Protein AF-A0A7Z6T5P0-F1 (afdb_monomer_lite)

Secondary structure (DSSP, 8-state):
-PPPPPTTHHHHHHHHS-STHHHHHHHHHTTT-HHHHHHHTTS-HHHHHHHHHHTT-GGGGGGG-

Radius of gyration: 15.32 Å; chains: 1; bounding box: 50×31×21 Å

Sequence (65 aa):
MVPAAPPGLEGYLALHFGGPTNLLHVLAGADWELSRAAATLGSSREELVRRIRAAGFAQLLKGNV

pLDDT: mean 71.9, std 13.37, range [42.41, 86.88]

Structure (mmCIF, N/CA/C/O backbone):
data_AF-A0A7Z6T5P0-F1
#
_entry.id   AF-A0A7Z6T5P0-F1
#
loop_
_atom_site.group_PDB
_atom_site.id
_atom_site.type_symbol
_atom_site.label_atom_id
_atom_site.label_alt_id
_atom_site.label_comp_id
_atom_site.label_asym_id
_atom_site.label_entity_id
_atom_site.label_seq_id
_atom_site.pdbx_PDB_ins_code
_atom_site.Cartn_x
_atom_site.Cartn_y
_atom_site.Cartn_z
_atom_site.occupancy
_atom_site.B_iso_or_equiv
_atom_site.auth_seq_id
_atom_site.auth_comp_id
_atom_site.auth_asym_id
_atom_site.auth_atom_id
_atom_site.pdbx_PDB_model_num
ATOM 1 N N . MET A 1 1 ? 34.641 -25.444 -4.162 1.00 42.41 1 MET A N 1
ATOM 2 C CA . MET A 1 1 ? 35.144 -24.101 -3.807 1.00 42.41 1 MET A CA 1
ATOM 3 C C . MET A 1 1 ? 34.156 -23.095 -4.391 1.00 42.41 1 MET A C 1
ATOM 5 O O . MET A 1 1 ? 34.216 -22.816 -5.578 1.00 42.41 1 MET A O 1
ATOM 9 N N . VAL A 1 2 ? 33.139 -22.715 -3.612 1.00 50.59 2 VAL A N 1
ATOM 10 C CA . VAL A 1 2 ? 32.052 -21.807 -4.030 1.00 50.59 2 VAL A CA 1
ATOM 11 C C . VAL A 1 2 ? 32.504 -20.376 -3.728 1.00 50.59 2 VAL A C 1
ATOM 13 O O . VAL A 1 2 ? 32.934 -20.144 -2.597 1.00 50.59 2 VAL A O 1
ATOM 16 N N . PRO A 1 3 ? 32.466 -19.429 -4.682 1.00 53.41 3 PRO A N 1
ATOM 17 C CA . PRO A 1 3 ? 32.849 -18.054 -4.392 1.00 53.41 3 PRO A CA 1
ATOM 18 C C . PRO A 1 3 ? 31.826 -17.419 -3.443 1.00 53.41 3 PRO A C 1
ATOM 20 O O . PRO A 1 3 ? 30.623 -17.441 -3.700 1.00 53.41 3 PRO A O 1
ATOM 23 N N . ALA A 1 4 ? 32.324 -16.878 -2.330 1.00 60.38 4 ALA A N 1
ATOM 24 C CA . ALA A 1 4 ? 31.545 -16.103 -1.378 1.00 60.38 4 ALA A CA 1
ATOM 25 C C . ALA A 1 4 ? 30.924 -14.893 -2.092 1.00 60.38 4 ALA A C 1
ATOM 27 O O . ALA A 1 4 ? 31.631 -14.094 -2.707 1.00 60.38 4 ALA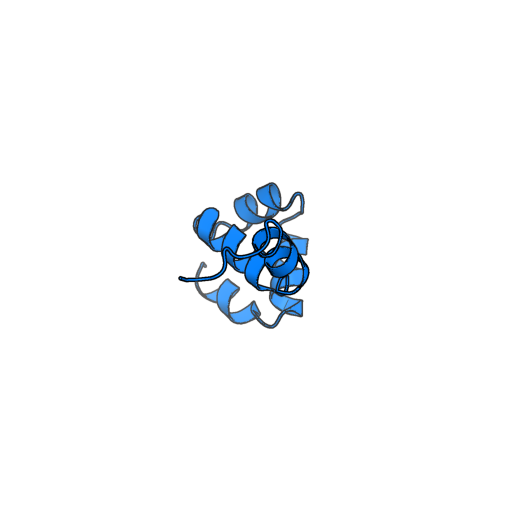 A O 1
ATOM 28 N N . ALA A 1 5 ? 29.596 -14.793 -2.036 1.00 63.25 5 ALA A N 1
ATOM 29 C CA . ALA A 1 5 ? 28.850 -13.671 -2.586 1.0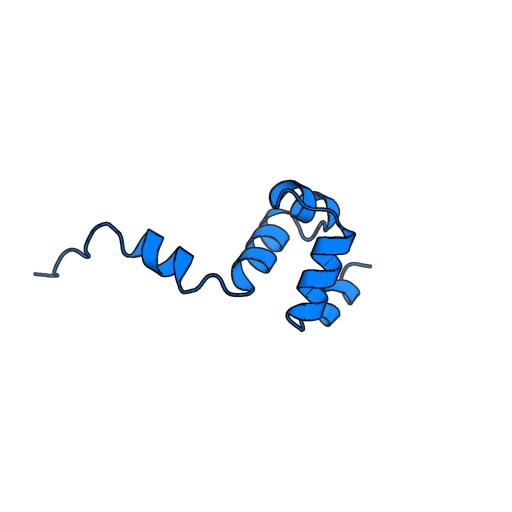0 63.25 5 ALA A CA 1
ATOM 30 C C . ALA A 1 5 ? 29.306 -12.350 -1.927 1.00 63.25 5 ALA A C 1
ATOM 32 O O . ALA A 1 5 ? 29.538 -12.329 -0.715 1.00 63.25 5 ALA A O 1
ATOM 33 N N . PRO A 1 6 ? 29.446 -11.249 -2.688 1.00 61.38 6 PRO A N 1
ATOM 34 C CA . PRO A 1 6 ? 29.890 -9.974 -2.140 1.00 61.38 6 PRO A CA 1
ATOM 35 C C . PRO A 1 6 ? 28.880 -9.432 -1.108 1.00 61.38 6 PRO A C 1
ATOM 37 O O . PRO A 1 6 ? 27.669 -9.463 -1.364 1.00 61.38 6 PRO A O 1
ATOM 40 N N . PRO A 1 7 ? 29.344 -8.910 0.045 1.00 58.12 7 PRO A N 1
ATOM 41 C CA . PRO A 1 7 ? 28.478 -8.301 1.048 1.00 58.12 7 PRO A CA 1
ATOM 42 C C . PRO A 1 7 ? 27.870 -7.026 0.457 1.00 58.12 7 PRO A C 1
ATOM 44 O O . PRO A 1 7 ? 28.560 -6.036 0.234 1.00 58.12 7 PRO A O 1
ATOM 47 N N . GLY A 1 8 ? 26.579 -7.077 0.135 1.00 65.94 8 GLY A N 1
ATOM 48 C CA . GLY A 1 8 ? 25.870 -5.957 -0.489 1.00 65.94 8 GLY A CA 1
ATOM 49 C C . GLY A 1 8 ? 24.799 -6.363 -1.495 1.00 65.94 8 GLY A C 1
ATOM 50 O O . GLY A 1 8 ? 23.949 -5.538 -1.826 1.00 65.94 8 GLY A O 1
ATOM 51 N N . LEU A 1 9 ? 24.772 -7.626 -1.938 1.00 56.66 9 LEU A N 1
ATOM 52 C CA . LEU A 1 9 ? 23.693 -8.103 -2.809 1.00 56.66 9 LEU A CA 1
ATOM 53 C C . LEU A 1 9 ? 22.321 -8.030 -2.129 1.00 56.66 9 LEU A C 1
ATOM 55 O O . LEU A 1 9 ? 21.354 -7.683 -2.792 1.00 56.66 9 LEU A O 1
ATOM 59 N N . GLU A 1 10 ? 22.225 -8.238 -0.815 1.00 57.66 10 GLU A N 1
ATOM 60 C CA . GLU A 1 10 ? 20.940 -8.133 -0.106 1.00 57.66 10 GLU A CA 1
ATOM 61 C C . GLU A 1 10 ? 20.354 -6.710 -0.151 1.00 57.66 10 GLU A C 1
ATOM 63 O O . GLU A 1 10 ? 19.161 -6.531 -0.390 1.00 57.66 10 GLU A O 1
ATOM 68 N N . GLY A 1 11 ? 21.202 -5.682 -0.023 1.00 58.44 11 GLY A N 1
ATOM 69 C CA . GLY A 1 11 ? 20.786 -4.278 -0.124 1.00 58.44 11 GLY A CA 1
ATOM 70 C C . GLY A 1 11 ? 20.496 -3.833 -1.561 1.00 58.44 11 GLY A C 1
ATOM 71 O O . GLY A 1 11 ? 19.567 -3.062 -1.798 1.00 58.44 11 GLY A O 1
ATOM 72 N N . TYR A 1 12 ? 21.245 -4.350 -2.538 1.00 58.47 12 TYR A N 1
ATOM 73 C CA . TYR A 1 12 ? 21.041 -4.037 -3.955 1.00 58.47 12 TYR A CA 1
ATOM 74 C C . TYR A 1 12 ? 19.753 -4.672 -4.496 1.00 58.47 12 TYR A C 1
ATOM 76 O O . TYR A 1 12 ? 19.002 -4.035 -5.234 1.00 58.47 12 TYR A O 1
ATOM 84 N N . LEU A 1 13 ? 19.447 -5.898 -4.061 1.00 55.81 13 LEU A N 1
ATOM 85 C CA . LEU A 1 13 ? 18.193 -6.579 -4.375 1.00 55.81 13 LEU A CA 1
ATOM 86 C C . LEU A 1 13 ? 16.988 -5.848 -3.758 1.00 55.81 13 LEU A C 1
ATOM 88 O O . LEU A 1 13 ? 15.977 -5.676 -4.435 1.00 55.81 13 LEU A O 1
ATOM 92 N N . ALA A 1 14 ? 17.109 -5.326 -2.533 1.00 59.28 14 ALA A N 1
ATOM 93 C CA .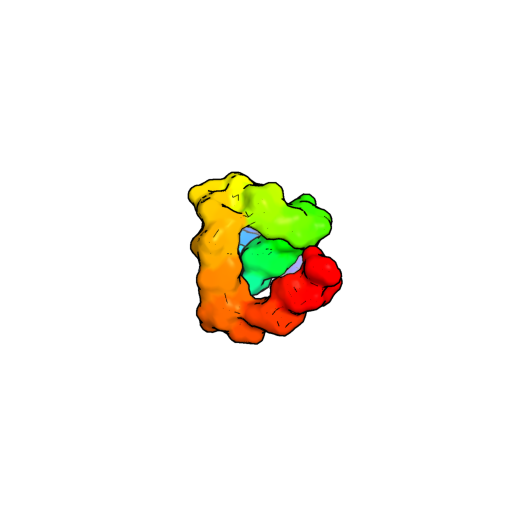 ALA A 1 14 ? 16.055 -4.529 -1.898 1.00 59.28 14 ALA A CA 1
ATOM 94 C C . ALA A 1 14 ? 15.758 -3.206 -2.636 1.00 59.28 14 ALA A C 1
ATOM 96 O O . ALA A 1 14 ? 14.609 -2.765 -2.672 1.00 59.28 14 ALA A O 1
ATOM 97 N N . LEU A 1 15 ? 16.773 -2.593 -3.255 1.00 59.09 15 LEU A N 1
ATOM 98 C CA . LEU A 1 15 ? 16.644 -1.330 -3.992 1.00 59.09 15 LEU A CA 1
ATOM 99 C C . LEU A 1 15 ? 16.190 -1.511 -5.453 1.00 59.09 15 LEU A C 1
ATOM 101 O O . LEU A 1 15 ? 15.528 -0.626 -5.987 1.00 59.09 15 LEU A O 1
ATOM 105 N N . HIS A 1 16 ? 16.512 -2.637 -6.103 1.00 58.69 16 HIS A N 1
ATOM 106 C CA . HIS A 1 16 ? 16.135 -2.904 -7.503 1.00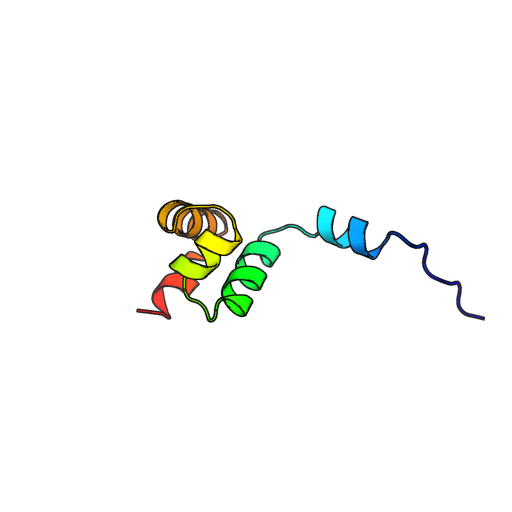 58.69 16 HIS A CA 1
ATOM 107 C C . HIS A 1 16 ? 14.827 -3.696 -7.660 1.00 58.69 16 HIS A C 1
ATOM 109 O O . HIS A 1 16 ? 14.101 -3.483 -8.628 1.00 58.69 16 HIS A O 1
ATOM 115 N N . PHE A 1 17 ? 14.482 -4.563 -6.701 1.00 53.09 17 PHE A N 1
ATOM 116 C CA . PHE A 1 17 ? 13.216 -5.315 -6.682 1.00 53.09 17 PHE A CA 1
ATOM 117 C C . PHE A 1 17 ? 12.136 -4.650 -5.815 1.00 53.09 17 PHE A C 1
ATOM 119 O O . PHE A 1 17 ? 11.078 -5.241 -5.577 1.00 53.09 17 PHE A O 1
ATOM 126 N N . GLY A 1 18 ? 12.369 -3.405 -5.383 1.00 47.94 18 GLY A N 1
ATOM 127 C CA . GLY A 1 18 ? 11.434 -2.534 -4.661 1.00 47.94 18 GLY A CA 1
ATOM 128 C C . GLY A 1 18 ? 10.222 -2.082 -5.487 1.00 47.94 18 GLY A C 1
ATOM 129 O O . GLY A 1 18 ? 9.760 -0.952 -5.353 1.00 47.94 18 GLY A O 1
ATOM 130 N N . GLY A 1 19 ? 9.705 -2.957 -6.350 1.00 50.19 19 GLY A N 1
ATOM 131 C CA . GLY A 1 19 ? 8.359 -2.863 -6.892 1.00 50.19 19 GLY A CA 1
ATOM 132 C C . GLY A 1 19 ? 7.292 -3.073 -5.802 1.00 50.19 19 GLY A C 1
ATOM 133 O O . GLY A 1 19 ? 7.606 -3.113 -4.608 1.00 50.19 19 GLY A O 1
ATOM 134 N N . PRO A 1 20 ? 6.010 -3.237 -6.177 1.00 52.97 20 PRO A N 1
ATOM 135 C CA . PRO A 1 20 ? 4.864 -3.313 -5.252 1.00 52.97 20 PRO A CA 1
ATOM 136 C C . PRO A 1 20 ? 4.943 -4.412 -4.171 1.00 52.97 20 PRO A C 1
ATOM 138 O O . PRO A 1 20 ? 4.102 -4.468 -3.275 1.00 52.97 20 PRO A O 1
ATOM 141 N N . THR A 1 21 ? 5.967 -5.258 -4.206 1.00 56.03 21 THR A N 1
ATOM 142 C CA . THR A 1 21 ? 6.328 -6.255 -3.201 1.00 56.03 21 THR A CA 1
ATOM 143 C C . THR A 1 21 ? 6.500 -5.678 -1.794 1.00 56.03 21 THR A C 1
ATOM 145 O O . THR A 1 21 ? 6.109 -6.348 -0.846 1.00 56.03 21 THR A O 1
ATOM 148 N N . ASN A 1 22 ? 7.007 -4.447 -1.6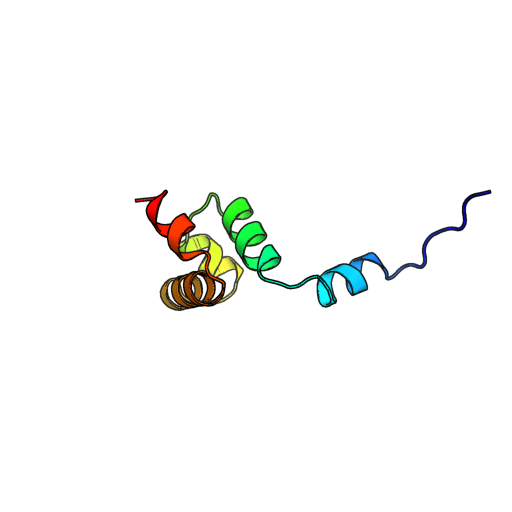20 1.00 70.25 22 ASN A N 1
ATOM 149 C CA . ASN A 1 22 ? 7.168 -3.868 -0.271 1.00 70.25 22 ASN A CA 1
ATOM 150 C C . ASN A 1 22 ? 5.803 -3.612 0.402 1.00 70.25 22 ASN A C 1
ATOM 152 O O . ASN A 1 22 ? 5.594 -3.931 1.568 1.00 70.25 22 ASN A O 1
ATOM 156 N N . LEU A 1 23 ? 4.827 -3.150 -0.382 1.00 75.31 23 LEU A N 1
ATOM 157 C CA . LEU A 1 23 ? 3.455 -2.914 0.066 1.00 75.31 23 LEU A CA 1
ATOM 158 C C . LEU A 1 23 ? 2.779 -4.207 0.549 1.00 75.31 23 LEU A C 1
ATOM 160 O O . LEU A 1 23 ? 2.164 -4.219 1.612 1.00 75.31 23 LEU A O 1
ATOM 164 N N . LEU A 1 24 ? 2.908 -5.296 -0.220 1.00 79.12 24 LEU A N 1
ATOM 165 C CA . LEU A 1 24 ? 2.335 -6.600 0.131 1.00 79.12 24 LEU A CA 1
ATOM 166 C C . LEU A 1 24 ? 3.053 -7.235 1.324 1.00 79.12 24 LEU A C 1
ATOM 168 O O . LEU A 1 24 ? 2.401 -7.857 2.155 1.00 79.12 24 LEU A O 1
ATOM 172 N N . HIS A 1 25 ? 4.369 -7.044 1.441 1.00 81.81 25 HIS A N 1
ATOM 173 C CA . HIS A 1 25 ? 5.139 -7.535 2.582 1.00 81.81 25 HIS A CA 1
ATOM 174 C C . HIS A 1 25 ? 4.712 -6.839 3.879 1.00 81.81 25 HIS A C 1
ATOM 176 O O . HIS A 1 25 ? 4.510 -7.497 4.898 1.00 81.81 25 HIS A O 1
ATOM 182 N N . VAL A 1 26 ? 4.504 -5.518 3.830 1.00 83.06 26 VAL A N 1
ATOM 183 C CA . VAL A 1 26 ? 3.987 -4.761 4.975 1.00 83.06 26 VAL A CA 1
ATOM 184 C C . VAL A 1 26 ? 2.542 -5.148 5.292 1.00 83.06 26 VAL A C 1
ATOM 186 O O . VAL A 1 26 ? 2.217 -5.327 6.460 1.00 83.06 26 VAL A O 1
ATOM 189 N N . LEU A 1 27 ? 1.681 -5.329 4.285 1.00 81.94 27 LEU A N 1
ATOM 190 C CA . LEU A 1 27 ? 0.308 -5.809 4.491 1.00 81.94 27 LEU A CA 1
ATOM 191 C C . LEU A 1 27 ? 0.275 -7.191 5.145 1.00 81.94 27 LEU A C 1
ATOM 193 O O . LEU A 1 27 ? -0.468 -7.384 6.101 1.00 81.94 27 LEU A O 1
ATOM 197 N N . ALA A 1 28 ? 1.099 -8.126 4.672 1.00 83.81 28 ALA A N 1
ATOM 198 C CA . ALA A 1 28 ? 1.202 -9.462 5.248 1.00 83.81 28 ALA A CA 1
ATOM 199 C C . ALA A 1 28 ? 1.712 -9.421 6.698 1.00 83.81 28 ALA A C 1
ATOM 201 O O . ALA A 1 28 ? 1.155 -10.100 7.554 1.00 83.81 28 ALA A O 1
ATOM 202 N N . GLY A 1 29 ? 2.714 -8.586 6.996 1.00 83.19 29 GLY A N 1
ATOM 203 C CA . GLY A 1 29 ? 3.215 -8.385 8.363 1.00 83.19 29 GLY A CA 1
ATOM 204 C C . GLY A 1 29 ? 2.252 -7.625 9.286 1.00 83.19 29 GLY A C 1
ATOM 205 O O . GLY A 1 29 ? 2.384 -7.690 10.506 1.00 83.19 29 GLY A O 1
ATOM 206 N N . ALA A 1 30 ? 1.282 -6.912 8.715 1.00 85.69 30 ALA A N 1
ATOM 207 C CA . ALA A 1 30 ? 0.243 -6.187 9.432 1.00 85.69 30 ALA A CA 1
ATOM 208 C C . ALA A 1 30 ? -1.083 -6.961 9.512 1.00 85.69 30 ALA A C 1
ATOM 210 O O . ALA A 1 30 ? -2.101 -6.346 9.818 1.00 85.69 30 ALA A O 1
ATOM 211 N N . ASP A 1 31 ? -1.089 -8.269 9.228 1.00 81.75 31 ASP A N 1
ATOM 212 C CA . ASP A 1 31 ? -2.290 -9.121 9.241 1.00 81.75 31 ASP A CA 1
ATOM 213 C C . ASP A 1 31 ? -3.400 -8.618 8.298 1.00 81.75 31 ASP A C 1
ATOM 215 O O . ASP A 1 31 ? -4.587 -8.735 8.586 1.00 81.75 31 ASP A O 1
ATOM 219 N N . TRP A 1 32 ? -3.014 -8.015 7.167 1.00 81.12 32 TRP A N 1
ATOM 220 C CA . TRP A 1 32 ? -3.910 -7.355 6.206 1.00 81.12 32 TRP A CA 1
ATOM 221 C C . TRP A 1 32 ? -4.700 -6.161 6.771 1.00 81.12 32 TRP A C 1
ATOM 223 O O . TRP A 1 32 ? -5.590 -5.623 6.105 1.00 81.12 32 TRP A O 1
ATOM 233 N N . GLU A 1 33 ? -4.332 -5.668 7.955 1.00 85.50 33 GLU A N 1
ATOM 234 C CA . GLU A 1 33 ? -4.932 -4.483 8.558 1.00 85.50 33 GLU A CA 1
ATOM 235 C C . GLU A 1 33 ? -4.365 -3.214 7.896 1.00 85.50 33 GLU A C 1
ATOM 237 O O . GLU A 1 33 ? -3.219 -2.805 8.113 1.00 85.50 33 GLU A O 1
ATOM 242 N N . LEU A 1 34 ? -5.177 -2.578 7.046 1.00 82.69 34 LEU A N 1
ATOM 243 C CA . LEU A 1 34 ? -4.771 -1.420 6.241 1.00 82.69 34 LEU A CA 1
ATOM 244 C C . LEU A 1 34 ? -4.296 -0.241 7.096 1.00 82.69 34 LEU A C 1
ATOM 246 O O . LEU A 1 34 ? -3.419 0.507 6.667 1.00 82.69 34 LEU A O 1
ATOM 250 N N . SER A 1 35 ? -4.874 -0.051 8.283 1.00 84.62 35 SER A N 1
ATOM 251 C CA . SER A 1 35 ? -4.512 1.064 9.163 1.00 84.62 35 SER A CA 1
ATOM 252 C C . SER A 1 35 ? -3.135 0.826 9.774 1.00 84.62 35 SER A C 1
ATOM 254 O O . SER A 1 35 ? -2.301 1.732 9.818 1.00 84.62 35 SER A O 1
ATOM 256 N N . ARG A 1 36 ? -2.870 -0.419 10.178 1.00 83.31 36 ARG A N 1
ATOM 257 C CA . ARG A 1 36 ? -1.587 -0.845 10.740 1.00 83.31 36 ARG A CA 1
ATOM 258 C C . ARG A 1 36 ? -0.480 -0.832 9.687 1.00 83.31 36 ARG A C 1
ATOM 260 O O . ARG A 1 36 ? 0.580 -0.268 9.936 1.00 83.31 36 ARG A O 1
ATOM 267 N N . ALA A 1 37 ? -0.753 -1.348 8.489 1.00 86.50 37 ALA A N 1
ATOM 268 C CA . ALA A 1 37 ? 0.173 -1.297 7.360 1.00 86.50 37 ALA A CA 1
ATOM 269 C C . ALA A 1 37 ? 0.524 0.148 6.965 1.00 86.50 37 ALA A C 1
ATOM 271 O O . ALA A 1 37 ? 1.687 0.464 6.713 1.00 86.50 37 ALA A O 1
ATOM 272 N N . ALA A 1 38 ? -0.469 1.043 6.947 1.00 86.19 38 ALA A N 1
ATOM 273 C CA . ALA A 1 38 ? -0.249 2.456 6.665 1.00 86.19 38 ALA A CA 1
ATOM 274 C C . ALA A 1 38 ? 0.629 3.117 7.742 1.00 86.19 38 ALA A C 1
ATOM 276 O O . ALA A 1 38 ? 1.579 3.815 7.393 1.00 86.19 38 ALA A O 1
ATOM 277 N N . ALA A 1 39 ? 0.386 2.823 9.024 1.00 86.12 39 ALA A N 1
ATOM 278 C CA . ALA A 1 39 ? 1.222 3.300 10.126 1.00 86.12 39 ALA A CA 1
ATOM 279 C C . ALA A 1 39 ? 2.677 2.811 10.009 1.00 86.12 39 ALA A C 1
ATOM 281 O O . ALA A 1 39 ? 3.601 3.605 10.170 1.00 86.12 39 ALA A O 1
ATOM 282 N N . THR A 1 40 ? 2.893 1.541 9.651 1.00 84.69 40 THR A N 1
ATOM 283 C CA . THR A 1 40 ? 4.234 0.981 9.401 1.00 84.69 40 THR A CA 1
ATOM 284 C C . THR A 1 40 ? 4.937 1.656 8.221 1.00 84.69 40 THR A C 1
ATOM 286 O O . THR A 1 40 ? 6.146 1.866 8.263 1.00 84.69 40 THR A O 1
ATOM 289 N N . LEU A 1 41 ? 4.189 2.042 7.185 1.00 81.88 41 LEU A N 1
ATOM 290 C CA . LEU A 1 41 ? 4.704 2.785 6.029 1.00 81.88 41 LEU A CA 1
ATOM 291 C C . LEU A 1 41 ? 4.822 4.299 6.273 1.00 81.88 41 LEU A C 1
ATOM 293 O O . LEU A 1 41 ? 5.216 5.022 5.357 1.00 81.88 41 LEU A O 1
ATOM 297 N N . GLY A 1 42 ? 4.460 4.793 7.464 1.00 84.88 42 GLY A N 1
ATOM 298 C CA . GLY A 1 42 ? 4.450 6.224 7.778 1.00 84.88 42 GLY A CA 1
ATOM 299 C C . GLY A 1 42 ? 3.469 7.025 6.916 1.00 84.88 42 GLY A C 1
ATOM 300 O O . GLY A 1 42 ? 3.736 8.173 6.571 1.00 84.88 42 GLY A O 1
ATOM 301 N N . SER A 1 43 ? 2.358 6.411 6.507 1.00 86.81 43 SER A N 1
ATOM 302 C CA . SER A 1 43 ? 1.380 6.984 5.584 1.00 86.81 43 SER A CA 1
ATOM 303 C C . SER A 1 43 ? -0.053 6.818 6.097 1.00 86.81 43 SER A C 1
ATOM 305 O O . SER A 1 43 ? -0.305 6.154 7.101 1.00 86.81 43 SER A O 1
ATOM 307 N N . SER A 1 44 ? -1.018 7.427 5.411 1.00 86.31 44 SER A N 1
ATOM 308 C CA . SER A 1 44 ? -2.440 7.312 5.746 1.00 86.31 44 SER A CA 1
ATOM 309 C C . SER A 1 44 ? -3.084 6.133 5.016 1.00 86.31 44 SER A C 1
ATOM 311 O O . SER A 1 44 ? -2.685 5.776 3.906 1.00 86.31 44 SER A O 1
ATOM 313 N N . ARG A 1 45 ? -4.141 5.555 5.602 1.00 83.75 45 ARG A N 1
ATOM 314 C CA . ARG A 1 45 ? -4.921 4.462 4.989 1.00 83.75 45 A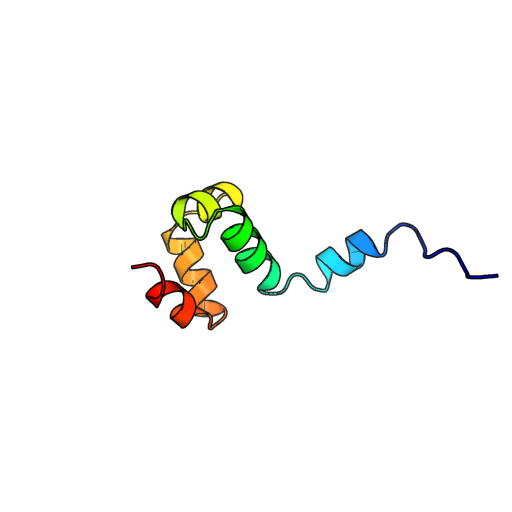RG A CA 1
ATOM 315 C C . ARG A 1 45 ? -5.382 4.799 3.567 1.00 83.75 45 ARG A C 1
ATOM 317 O O . ARG A 1 45 ? -5.348 3.945 2.688 1.00 83.75 45 ARG A O 1
ATOM 324 N N . GLU A 1 46 ? -5.793 6.042 3.331 1.00 86.88 46 GLU A N 1
ATOM 325 C CA . GLU A 1 46 ? -6.243 6.518 2.018 1.00 86.88 46 GLU A CA 1
ATOM 326 C C . GLU A 1 46 ? -5.124 6.496 0.971 1.00 86.88 46 GLU A C 1
ATOM 328 O O . GLU A 1 46 ? -5.348 6.076 -0.165 1.00 86.88 46 GLU A O 1
ATOM 333 N N . GLU A 1 47 ? -3.909 6.882 1.362 1.00 83.75 47 GLU A N 1
ATOM 334 C CA . GLU A 1 47 ? -2.730 6.848 0.494 1.00 83.75 47 GLU A CA 1
ATOM 335 C C . GLU A 1 47 ? -2.289 5.405 0.222 1.00 83.75 47 GLU A C 1
ATOM 337 O O . GLU A 1 47 ? -1.963 5.047 -0.912 1.00 83.75 47 GLU A O 1
ATOM 342 N N . LEU A 1 48 ? -2.373 4.532 1.231 1.00 84.44 48 LEU A N 1
ATOM 343 C CA . LEU A 1 48 ? -2.145 3.099 1.057 1.00 84.44 48 LEU A CA 1
ATOM 344 C C . LEU A 1 48 ? -3.123 2.513 0.028 1.00 84.44 48 LEU A C 1
ATOM 346 O O . LEU A 1 48 ? -2.707 1.851 -0.919 1.00 84.44 48 LEU A O 1
ATOM 350 N N . VAL A 1 49 ? -4.415 2.823 0.152 1.00 84.81 49 VAL A N 1
ATOM 351 C CA . VAL A 1 49 ? -5.454 2.401 -0.799 1.00 84.81 49 VAL A CA 1
ATOM 352 C C . VAL A 1 49 ? -5.202 2.965 -2.199 1.00 84.81 49 VAL A C 1
ATOM 354 O O . VAL A 1 49 ? -5.394 2.240 -3.179 1.00 84.81 49 VAL A O 1
ATOM 357 N N . ARG A 1 50 ? -4.764 4.225 -2.326 1.00 84.50 50 ARG A N 1
ATOM 358 C CA . ARG A 1 50 ? -4.376 4.812 -3.620 1.00 84.50 50 ARG A CA 1
ATOM 359 C C . ARG A 1 50 ? -3.210 4.061 -4.248 1.00 84.50 50 ARG A C 1
ATOM 361 O O . ARG A 1 50 ? -3.304 3.722 -5.423 1.00 84.50 50 ARG A O 1
ATOM 368 N N . ARG A 1 51 ? -2.166 3.736 -3.480 1.00 82.88 51 ARG A N 1
ATOM 369 C CA . ARG A 1 51 ? -1.006 2.959 -3.951 1.00 82.88 51 ARG A CA 1
ATOM 370 C C . ARG A 1 51 ? -1.386 1.540 -4.360 1.00 82.88 51 ARG A C 1
ATOM 372 O O . ARG A 1 51 ? -0.977 1.103 -5.430 1.00 82.88 51 ARG A O 1
ATOM 379 N N . ILE A 1 52 ? -2.223 0.857 -3.575 1.00 83.56 52 ILE A N 1
ATOM 380 C CA . ILE A 1 52 ? -2.766 -0.467 -3.925 1.00 83.56 52 ILE A CA 1
ATOM 381 C C . ILE A 1 52 ? -3.524 -0.390 -5.260 1.00 83.56 52 ILE A C 1
ATOM 383 O O . ILE A 1 52 ? -3.343 -1.245 -6.127 1.00 83.56 52 ILE A O 1
ATOM 387 N N . ARG A 1 53 ? -4.338 0.655 -5.460 1.00 82.19 53 ARG A N 1
ATOM 388 C CA . ARG A 1 53 ? -5.066 0.887 -6.718 1.00 82.19 53 ARG A CA 1
ATOM 389 C C . ARG A 1 53 ? -4.137 1.201 -7.891 1.00 82.19 53 ARG A C 1
ATOM 391 O O . ARG A 1 53 ? -4.307 0.610 -8.951 1.00 82.19 53 ARG A O 1
ATOM 398 N N . ALA A 1 54 ? -3.168 2.093 -7.697 1.00 80.56 54 ALA A N 1
ATOM 399 C CA . ALA A 1 54 ? -2.196 2.496 -8.714 1.00 80.56 54 ALA A CA 1
ATOM 400 C C . ALA A 1 54 ? -1.302 1.328 -9.153 1.00 80.56 54 ALA A C 1
ATOM 402 O O . ALA A 1 54 ? -0.945 1.228 -10.321 1.00 80.56 54 ALA A O 1
ATOM 403 N N . ALA A 1 55 ? -1.001 0.411 -8.233 1.00 79.81 55 ALA A N 1
ATOM 404 C CA . ALA A 1 55 ? -0.269 -0.818 -8.509 1.00 79.81 55 ALA A CA 1
ATOM 405 C C . ALA A 1 55 ? -1.143 -1.936 -9.121 1.00 79.81 55 ALA A C 1
ATOM 407 O O . ALA A 1 55 ? -0.640 -3.023 -9.382 1.00 79.81 55 ALA A O 1
ATOM 408 N N . GLY A 1 56 ? -2.442 -1.698 -9.347 1.00 80.06 56 GLY A N 1
ATOM 409 C CA . GLY A 1 56 ? -3.360 -2.671 -9.952 1.00 80.06 56 GLY A CA 1
ATOM 410 C C . GLY A 1 56 ? -3.904 -3.734 -8.989 1.00 80.06 56 GLY A C 1
ATOM 411 O O . GLY A 1 56 ? -4.676 -4.598 -9.396 1.00 80.06 56 GLY A O 1
ATOM 412 N N . PHE A 1 57 ? -3.589 -3.650 -7.696 1.00 76.62 57 PHE A N 1
ATOM 413 C CA . PHE A 1 57 ? -3.997 -4.617 -6.671 1.00 76.62 57 PHE A CA 1
ATOM 414 C C . PHE A 1 57 ? -5.332 -4.275 -5.994 1.00 76.62 57 PHE A C 1
ATOM 416 O O . PHE A 1 57 ? -5.634 -4.766 -4.908 1.00 76.62 57 PHE A O 1
ATOM 423 N N . ALA A 1 58 ? -6.175 -3.455 -6.627 1.00 74.69 58 ALA A N 1
ATOM 424 C CA . ALA A 1 58 ? -7.470 -3.045 -6.075 1.00 74.69 58 ALA A CA 1
ATOM 425 C C . ALA A 1 58 ? -8.385 -4.229 -5.701 1.00 74.69 58 ALA A C 1
ATOM 427 O O . ALA A 1 58 ? -9.218 -4.101 -4.808 1.00 74.69 58 ALA A O 1
ATOM 428 N N . GLN A 1 59 ? -8.218 -5.382 -6.357 1.00 74.12 59 GLN A N 1
ATOM 429 C CA . GLN A 1 59 ? -8.976 -6.603 -6.065 1.00 74.12 59 GLN A CA 1
ATOM 430 C C . GLN A 1 59 ? -8.657 -7.194 -4.682 1.00 74.12 59 GLN A C 1
ATOM 432 O O . GLN A 1 59 ? -9.538 -7.790 -4.070 1.00 74.12 59 GLN A O 1
ATOM 437 N N . LEU A 1 60 ? -7.450 -6.975 -4.144 1.00 70.62 60 LEU A N 1
ATOM 438 C CA . LEU A 1 60 ? -7.078 -7.440 -2.802 1.00 70.62 60 LEU A CA 1
ATOM 439 C C . LEU A 1 60 ? -7.829 -6.691 -1.690 1.00 70.62 60 LEU A C 1
ATOM 441 O O . LEU A 1 60 ? -8.058 -7.247 -0.623 1.00 70.62 60 LEU A O 1
ATOM 445 N N . LEU A 1 61 ? -8.278 -5.455 -1.946 1.00 69.06 61 LEU A N 1
ATOM 446 C CA . LEU A 1 61 ? -9.062 -4.673 -0.980 1.00 69.06 61 LEU A CA 1
ATOM 447 C C . LEU A 1 61 ? -10.482 -5.213 -0.781 1.00 69.06 61 LEU A C 1
ATOM 449 O O . LEU A 1 61 ? -11.073 -4.973 0.265 1.00 69.06 61 LEU A O 1
ATOM 453 N N . LYS A 1 62 ? -11.046 -5.913 -1.773 1.00 64.56 62 LYS A N 1
ATOM 454 C CA . LYS A 1 62 ? -12.407 -6.466 -1.685 1.00 64.56 62 LYS A CA 1
ATOM 455 C C . LYS A 1 62 ? -12.496 -7.731 -0.833 1.00 64.56 62 LYS A C 1
ATOM 457 O O . LYS A 1 62 ? -13.594 -8.083 -0.433 1.00 64.56 62 LYS A O 1
ATOM 462 N N . GLY A 1 63 ? -11.376 -8.413 -0.591 1.00 59.53 63 GLY A N 1
ATOM 463 C CA . GLY A 1 63 ? -11.359 -9.681 0.144 1.00 59.53 63 GLY A CA 1
ATOM 464 C C . GLY A 1 63 ? -11.377 -9.544 1.668 1.00 59.53 63 GLY A C 1
ATOM 465 O O . GLY A 1 63 ? -11.558 -10.547 2.342 1.00 59.53 63 GLY A O 1
ATOM 466 N N . ASN A 1 64 ? -11.179 -8.334 2.202 1.00 53.66 64 ASN A N 1
ATOM 467 C CA . ASN A 1 64 ? -11.033 -8.073 3.640 1.00 53.66 64 ASN A CA 1
ATOM 468 C C . ASN A 1 64 ? -12.134 -7.139 4.186 1.00 53.66 64 ASN A C 1
ATOM 470 O O . ASN A 1 64 ? -11.876 -6.353 5.100 1.00 53.66 64 ASN A O 1
ATOM 474 N N . VAL A 1 65 ? -13.322 -7.160 3.566 1.00 47.31 65 VAL A N 1
ATOM 475 C CA . VAL A 1 65 ? -14.530 -6.451 4.025 1.00 47.31 65 VAL A CA 1
ATOM 476 C C . VAL A 1 65 ? -15.597 -7.443 4.458 1.00 47.31 65 VAL A C 1
ATOM 478 O O . VAL A 1 65 ? -15.701 -8.501 3.797 1.00 47.31 65 VAL A O 1
#

Foldseek 3Di:
DDDDDDPCPVVVCCVPVVDCVVLVVLCVVQVVPLQNSQVVVVHHSVVSCVSCVVSVNNVVVVVPD